Protein AF-A0A5C3NN01-F1 (afdb_monomer_lite)

Foldseek 3Di:
DPPLVLQLVVLLLVCVVCVVVQVPPQEAEAEGQDPVVVVCLVCVVPDPDPVSSLSSLSSVVGRYHYDYDHPVPVPCVCVSPDDDDPPPPPPPPPDCVVSVVSVVVVVVVCVVDPDD

Radius of gyration: 15.49 Å; chains: 1; bounding box: 31×41×41 Å

pLDDT: mean 76.09, std 12.1, range [50.59, 92.25]

Sequence (116 aa):
YSQAKLELYGLYRSLKACKRLLIGVRNLVVEVDARYIQGMLNNPDEAPSATLNRWIVTILTFHFRLVHVPGVLHGPDGLSRRRPQPLDNDTPVPSDEDDDWIDRLNGLLHLINPSP

Secondary structure (DSSP, 8-state):
--HHHHHHHHHHHHHHHHTTTTTT-SSEEEEES-HHHHHHHH-GGG-SSHHHHHHHHHHHTS-EEEEE--GGG-TTHHHHTPPPPTTS---PPPPGGGGHHHHHHHHHHHHHS---

Organism: NCBI:txid1314778

Structure (mmCIF, N/CA/C/O backbone):
data_AF-A0A5C3NN01-F1
#
_entry.id   AF-A0A5C3NN01-F1
#
loop_
_atom_site.group_PDB
_atom_site.id
_atom_site.type_symbol
_atom_site.label_atom_id
_atom_site.label_alt_id
_atom_site.label_comp_id
_atom_site.label_asym_id
_atom_site.label_entity_id
_atom_site.label_seq_id
_atom_site.pdbx_PDB_ins_code
_atom_site.Cartn_x
_atom_site.Cartn_y
_atom_site.Cartn_z
_atom_site.occupancy
_atom_site.B_iso_or_equiv
_atom_site.auth_seq_id
_atom_site.auth_comp_id
_atom_site.auth_asym_id
_atom_site.auth_atom_id
_atom_site.pdbx_PDB_model_num
ATOM 1 N N . TYR A 1 1 ? 10.364 -2.815 -13.018 1.00 59.97 1 TYR A N 1
ATOM 2 C CA . TYR A 1 1 ? 10.413 -2.786 -11.540 1.00 59.97 1 TYR A CA 1
ATOM 3 C C . TYR A 1 1 ? 10.654 -4.194 -11.021 1.00 59.97 1 TYR A C 1
ATOM 5 O O . TYR A 1 1 ? 10.199 -5.129 -11.665 1.00 59.97 1 TYR A O 1
ATOM 13 N N . SER A 1 2 ? 11.376 -4.363 -9.907 1.00 77.06 2 SER A N 1
ATOM 14 C CA . SER A 1 2 ? 11.421 -5.664 -9.222 1.00 77.06 2 SER A CA 1
ATOM 15 C C . SER A 1 2 ? 10.035 -6.006 -8.668 1.00 77.06 2 SER A C 1
ATOM 17 O O . SER A 1 2 ? 9.238 -5.098 -8.423 1.00 77.06 2 SER A O 1
ATOM 19 N N . GLN A 1 3 ? 9.756 -7.293 -8.450 1.00 77.19 3 GLN A N 1
ATOM 20 C CA . GLN A 1 3 ? 8.468 -7.751 -7.920 1.00 77.19 3 GLN A CA 1
ATOM 21 C C . GLN A 1 3 ? 8.092 -7.018 -6.620 1.00 77.19 3 GLN A C 1
ATOM 23 O O . GLN A 1 3 ? 7.017 -6.438 -6.538 1.00 77.19 3 GLN A O 1
ATOM 28 N N . ALA A 1 4 ? 9.030 -6.889 -5.677 1.00 81.00 4 ALA A N 1
ATOM 29 C CA . ALA A 1 4 ? 8.814 -6.142 -4.435 1.00 81.00 4 ALA A CA 1
ATOM 30 C C . ALA A 1 4 ? 8.399 -4.672 -4.658 1.00 81.00 4 ALA A C 1
ATOM 32 O O . ALA A 1 4 ? 7.545 -4.156 -3.943 1.00 81.00 4 ALA A O 1
ATOM 33 N N . LYS A 1 5 ? 8.958 -3.993 -5.672 1.00 83.94 5 LYS A N 1
ATOM 34 C CA . LYS A 1 5 ? 8.574 -2.609 -5.998 1.00 83.94 5 LYS A CA 1
ATOM 35 C C . LYS A 1 5 ? 7.176 -2.533 -6.614 1.00 83.94 5 LYS A C 1
ATOM 37 O O . LYS A 1 5 ? 6.462 -1.576 -6.338 1.00 83.94 5 LYS A O 1
ATOM 42 N N . LEU A 1 6 ? 6.795 -3.510 -7.441 1.00 83.56 6 LEU A N 1
ATOM 43 C CA . LEU A 1 6 ? 5.447 -3.582 -8.016 1.00 83.56 6 LEU A CA 1
ATOM 44 C C . LEU A 1 6 ? 4.398 -3.836 -6.936 1.00 83.56 6 LEU A C 1
ATOM 46 O O . LEU A 1 6 ? 3.359 -3.184 -6.934 1.00 83.56 6 LEU A O 1
ATOM 50 N N . GLU A 1 7 ? 4.685 -4.733 -5.998 1.00 85.31 7 GLU A N 1
ATOM 51 C CA . GLU A 1 7 ? 3.763 -5.030 -4.907 1.00 85.31 7 GLU A CA 1
ATOM 52 C C . GLU A 1 7 ? 3.651 -3.863 -3.914 1.00 85.31 7 GLU A C 1
ATOM 54 O O . GLU A 1 7 ? 2.542 -3.499 -3.528 1.00 85.31 7 GLU A O 1
ATOM 59 N N . LEU A 1 8 ? 4.763 -3.197 -3.574 1.00 88.00 8 LEU A N 1
ATOM 60 C CA . LEU A 1 8 ? 4.730 -1.974 -2.764 1.00 88.00 8 LEU A CA 1
ATOM 61 C C . LEU A 1 8 ? 3.912 -0.868 -3.446 1.00 88.00 8 LEU A C 1
ATOM 63 O O . LEU A 1 8 ? 3.111 -0.195 -2.799 1.00 88.00 8 LEU A O 1
ATOM 67 N N . TYR A 1 9 ? 4.087 -0.697 -4.759 1.00 87.12 9 TYR A N 1
ATOM 68 C CA . TYR A 1 9 ? 3.302 0.259 -5.532 1.00 87.12 9 TYR A CA 1
ATOM 69 C C . TYR A 1 9 ? 1.811 -0.098 -5.541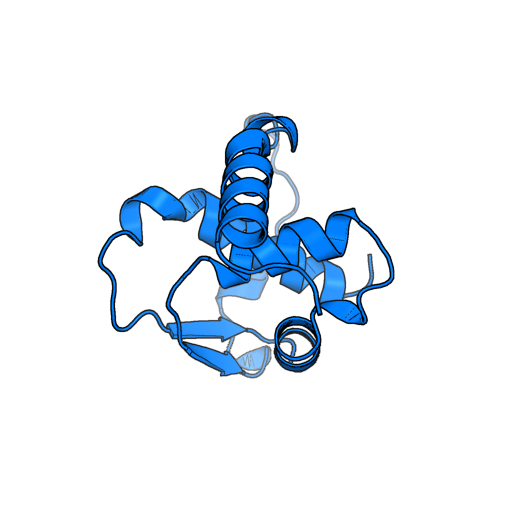 1.00 87.12 9 TYR A C 1
ATOM 71 O O . TYR A 1 9 ? 0.969 0.775 -5.336 1.00 87.12 9 TYR A O 1
ATOM 79 N N . GLY A 1 10 ? 1.477 -1.378 -5.727 1.00 87.25 10 GLY A N 1
ATOM 80 C CA . GLY A 1 10 ? 0.103 -1.876 -5.654 1.00 87.25 10 GLY A CA 1
ATOM 81 C C . GLY A 1 10 ? -0.538 -1.612 -4.291 1.00 87.25 10 GLY A C 1
ATOM 82 O O . GLY A 1 10 ? -1.679 -1.146 -4.231 1.00 87.25 10 GLY A O 1
ATOM 83 N N . LEU A 1 11 ? 0.212 -1.814 -3.204 1.00 90.00 11 LEU A N 1
ATOM 84 C CA . LEU A 1 11 ? -0.228 -1.497 -1.847 1.00 90.00 11 LEU A CA 1
ATOM 85 C C . LEU A 1 11 ? -0.490 0.006 -1.672 1.00 90.00 11 LEU A C 1
ATOM 87 O O . LEU A 1 11 ? -1.583 0.393 -1.255 1.00 90.00 11 LEU A O 1
ATOM 91 N N . TYR A 1 12 ? 0.472 0.852 -2.050 1.00 90.06 12 TYR A N 1
ATOM 92 C CA . TYR A 1 12 ? 0.326 2.311 -2.025 1.00 90.06 12 TYR A CA 1
ATOM 93 C C . TYR A 1 12 ? -0.923 2.763 -2.798 1.00 90.06 12 TYR A C 1
ATOM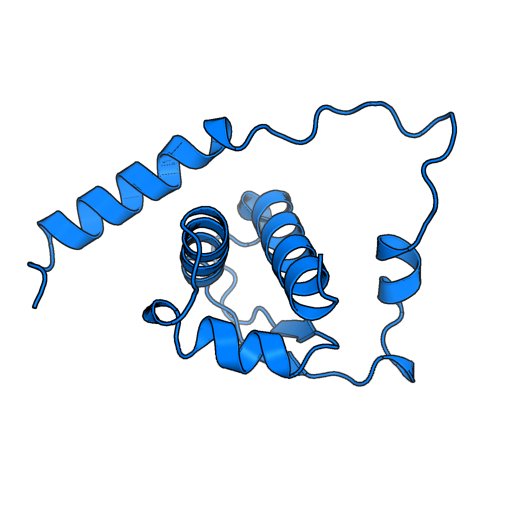 95 O O . TYR A 1 12 ? -1.753 3.507 -2.270 1.00 90.06 12 TYR A O 1
ATOM 103 N N . ARG A 1 13 ? -1.107 2.262 -4.026 1.00 87.88 13 ARG A N 1
ATOM 104 C CA . ARG A 1 13 ? -2.256 2.598 -4.880 1.00 87.88 13 ARG A CA 1
ATOM 105 C C . ARG A 1 13 ? -3.580 2.171 -4.257 1.00 87.88 13 ARG A C 1
ATOM 107 O O . ARG A 1 13 ? -4.535 2.945 -4.300 1.00 87.88 13 ARG A O 1
ATOM 114 N N . SER A 1 14 ? -3.629 0.980 -3.667 1.00 89.00 14 SER A N 1
ATOM 115 C CA . SER A 1 14 ? -4.842 0.436 -3.047 1.00 89.00 14 SER A CA 1
ATOM 116 C C . SER A 1 14 ? -5.250 1.248 -1.817 1.00 89.00 14 SER A C 1
ATOM 118 O O . SER A 1 14 ? -6.401 1.667 -1.708 1.00 89.00 14 SER A O 1
ATOM 120 N N . LEU A 1 15 ? -4.302 1.564 -0.930 1.00 90.06 15 LEU A N 1
ATOM 121 C CA . LEU A 1 15 ? -4.572 2.390 0.251 1.00 90.06 15 LEU A CA 1
ATOM 122 C C . LEU A 1 15 ? -4.960 3.824 -0.126 1.00 90.06 15 LEU A C 1
ATOM 124 O O . LEU A 1 15 ? -5.909 4.368 0.440 1.00 90.06 15 LEU A O 1
ATOM 128 N N . LYS A 1 16 ? -4.295 4.423 -1.125 1.00 86.88 16 LYS A N 1
ATOM 129 C CA . LYS A 1 16 ? -4.646 5.758 -1.638 1.00 86.88 16 LYS A CA 1
ATOM 130 C C . LYS A 1 16 ? -6.067 5.780 -2.206 1.00 86.88 16 LYS A C 1
ATOM 132 O O . LYS A 1 16 ? -6.845 6.663 -1.846 1.00 86.88 16 LYS A O 1
ATOM 137 N N . ALA A 1 17 ? -6.434 4.793 -3.025 1.00 85.38 17 ALA A N 1
ATOM 138 C CA . ALA A 1 17 ? -7.784 4.675 -3.580 1.00 85.38 17 ALA A CA 1
ATOM 139 C C . ALA A 1 17 ? -8.847 4.489 -2.483 1.00 85.38 17 ALA A C 1
ATOM 141 O O . ALA A 1 17 ? -9.925 5.081 -2.547 1.00 85.38 17 ALA A O 1
ATOM 142 N N . CYS A 1 18 ? -8.526 3.727 -1.436 1.00 85.75 18 CYS A N 1
ATOM 143 C CA . CYS A 1 18 ? -9.428 3.466 -0.320 1.00 85.75 18 CYS A CA 1
ATOM 144 C C . CYS A 1 18 ? -9.357 4.512 0.805 1.00 85.75 18 CYS A C 1
ATOM 146 O O . CYS A 1 18 ? -10.097 4.378 1.778 1.00 85.75 18 CYS A O 1
ATOM 148 N N . LYS A 1 19 ? -8.539 5.573 0.697 1.00 86.19 19 LYS A N 1
ATOM 149 C CA . LYS A 1 19 ? -8.229 6.502 1.804 1.00 86.19 19 LYS A CA 1
ATOM 150 C C . LYS A 1 19 ? -9.459 6.984 2.571 1.00 86.19 19 LYS A C 1
ATOM 152 O O . LYS A 1 19 ? -9.452 6.990 3.796 1.00 86.19 19 LYS A O 1
ATOM 157 N N . ARG A 1 20 ? -10.522 7.368 1.856 1.00 85.38 20 ARG A N 1
ATOM 158 C CA . ARG A 1 20 ? -11.771 7.869 2.459 1.00 85.38 20 ARG A CA 1
ATOM 159 C C . ARG A 1 20 ? -12.531 6.793 3.236 1.00 85.38 20 ARG A C 1
ATOM 161 O O . ARG A 1 20 ? -13.150 7.106 4.243 1.00 85.38 20 ARG A O 1
ATOM 168 N N . LEU A 1 21 ? -12.470 5.545 2.777 1.00 87.38 21 LEU A N 1
ATOM 169 C CA . LEU A 1 21 ? -13.141 4.400 3.400 1.00 87.38 21 LEU A CA 1
ATOM 170 C C . LEU A 1 21 ? -12.388 3.889 4.631 1.00 87.38 21 LEU A C 1
ATOM 172 O O . LEU A 1 21 ? -12.990 3.293 5.516 1.00 87.38 21 LEU A O 1
ATOM 176 N N . LEU A 1 22 ? -11.076 4.124 4.690 1.00 89.00 22 LEU A N 1
ATOM 177 C CA . LEU A 1 22 ? -10.223 3.669 5.787 1.00 89.00 22 LEU A CA 1
ATOM 178 C C . LEU A 1 22 ? -10.242 4.609 7.005 1.00 89.00 22 LEU A C 1
ATOM 180 O O . LEU A 1 22 ? -9.670 4.276 8.044 1.00 89.00 22 LEU A O 1
ATOM 184 N N . ILE A 1 23 ? -10.912 5.764 6.917 1.00 86.62 23 ILE A N 1
ATOM 185 C CA . ILE A 1 23 ? -11.022 6.713 8.032 1.00 86.62 23 ILE A CA 1
ATOM 186 C C . ILE A 1 23 ? -11.759 6.045 9.200 1.00 86.62 23 ILE A C 1
ATOM 188 O O . ILE A 1 23 ? -12.903 5.618 9.073 1.00 86.62 23 ILE A O 1
ATOM 192 N N . GLY A 1 24 ? -11.097 5.970 10.357 1.00 86.06 24 GLY A N 1
ATOM 193 C CA . GLY A 1 24 ? -11.662 5.386 11.577 1.00 86.06 24 GLY A CA 1
ATOM 194 C C . GLY A 1 24 ? -11.593 3.857 11.661 1.00 86.06 24 GLY A C 1
ATOM 195 O O . GLY A 1 24 ? -12.002 3.292 12.677 1.00 86.06 24 GLY A O 1
ATOM 196 N N . VAL A 1 25 ? -11.040 3.172 10.653 1.00 91.25 25 VAL A N 1
ATOM 197 C CA . VAL A 1 25 ? -10.863 1.715 10.687 1.00 91.25 25 VAL A CA 1
ATOM 198 C C . VAL A 1 25 ? -9.720 1.352 11.637 1.00 91.25 25 VAL A C 1
ATOM 200 O O . VAL A 1 25 ? -8.563 1.677 11.395 1.00 91.25 25 VAL A O 1
ATOM 203 N N . ARG A 1 26 ? -10.037 0.649 12.732 1.00 88.62 26 ARG A N 1
ATOM 204 C CA . ARG A 1 26 ? -9.042 0.247 13.748 1.00 88.62 26 ARG A CA 1
ATOM 205 C C . ARG A 1 26 ? -8.425 -1.129 13.506 1.00 88.62 26 ARG A C 1
ATOM 207 O O . ARG A 1 26 ? -7.296 -1.368 13.915 1.00 88.62 26 ARG A O 1
ATOM 214 N N . 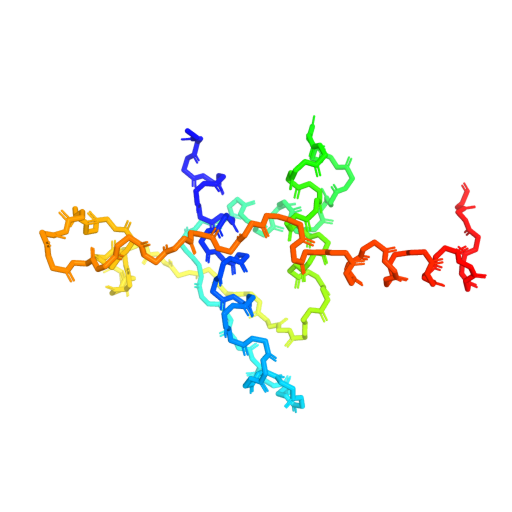ASN A 1 27 ? -9.137 -2.010 12.805 1.00 91.50 27 ASN A N 1
ATOM 215 C CA . ASN A 1 27 ? -8.744 -3.408 12.606 1.00 91.50 27 ASN A CA 1
ATOM 216 C C . ASN A 1 27 ? -8.508 -3.730 11.122 1.00 91.50 27 ASN A C 1
ATOM 218 O O . ASN A 1 27 ? -8.921 -4.787 10.650 1.00 91.50 27 ASN A O 1
ATOM 222 N N . LEU A 1 28 ? -7.878 -2.815 10.375 1.00 91.81 28 LEU A N 1
ATOM 223 C CA . LEU A 1 28 ? -7.513 -3.077 8.984 1.00 91.81 28 LEU A CA 1
ATOM 224 C C . LEU A 1 28 ? -6.416 -4.147 8.941 1.00 91.81 28 LEU A C 1
ATOM 226 O O . LEU A 1 28 ? -5.369 -3.984 9.567 1.00 91.81 28 LEU A O 1
ATOM 230 N N . VAL A 1 29 ? -6.653 -5.230 8.204 1.00 92.25 29 VAL A N 1
ATOM 231 C CA . VAL A 1 29 ? -5.647 -6.252 7.900 1.00 92.25 29 VAL A CA 1
ATOM 232 C C . VAL A 1 29 ? -5.340 -6.163 6.415 1.00 92.25 29 VAL A C 1
ATOM 234 O O . VAL A 1 29 ? -6.250 -6.198 5.591 1.00 92.25 29 VAL A O 1
ATOM 237 N N . VAL A 1 30 ? -4.062 -6.015 6.088 1.00 90.56 30 VAL A N 1
ATOM 238 C CA . VAL A 1 30 ? -3.576 -5.981 4.711 1.00 90.56 30 VAL A CA 1
ATOM 239 C C . VAL A 1 30 ? -2.787 -7.254 4.472 1.00 90.56 30 VAL A C 1
ATOM 241 O O . VAL A 1 30 ? -1.756 -7.473 5.108 1.00 90.56 30 VAL A O 1
ATOM 244 N N . GLU A 1 31 ? -3.272 -8.078 3.555 1.00 89.94 31 GLU A N 1
ATOM 245 C CA . GLU A 1 31 ? -2.608 -9.310 3.148 1.00 89.94 31 GLU A CA 1
ATOM 246 C C . GLU A 1 31 ? -1.729 -9.055 1.920 1.00 89.94 31 GLU A C 1
ATOM 248 O O . GLU A 1 31 ? -2.202 -8.491 0.935 1.00 89.94 31 GLU A O 1
ATOM 253 N N . VAL A 1 32 ? -0.457 -9.459 1.968 1.00 84.75 32 VAL A N 1
ATOM 254 C CA . VAL A 1 32 ? 0.495 -9.306 0.851 1.00 84.75 32 VAL A CA 1
ATOM 255 C C . VAL A 1 32 ? 1.284 -10.588 0.590 1.00 84.75 32 VAL A C 1
ATOM 257 O O . VAL A 1 32 ? 1.631 -11.321 1.518 1.00 84.75 32 VAL A O 1
ATOM 260 N N . ASP A 1 33 ? 1.620 -10.850 -0.671 1.00 79.12 33 ASP A N 1
ATOM 261 C CA . ASP A 1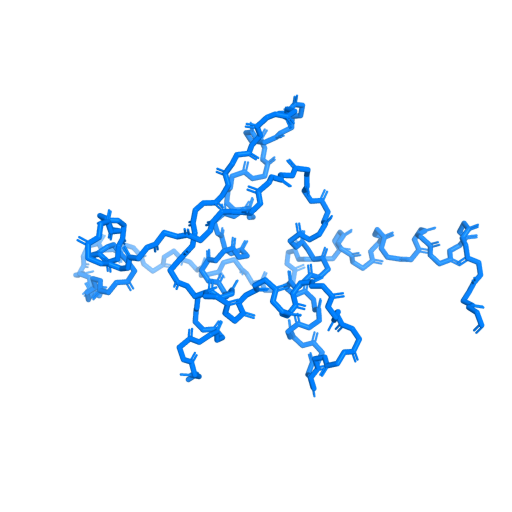 33 ? 2.413 -12.022 -1.065 1.00 79.12 33 ASP A CA 1
ATOM 262 C C . ASP A 1 33 ? 3.937 -11.787 -0.958 1.00 79.12 33 ASP A C 1
ATOM 264 O O . ASP A 1 33 ? 4.708 -12.711 -0.708 1.00 79.12 33 ASP A O 1
ATOM 268 N N . ALA A 1 34 ? 4.424 -10.544 -0.986 1.00 75.38 34 ALA A N 1
ATOM 269 C CA . ALA A 1 34 ? 5.838 -10.272 -0.731 1.00 75.38 34 ALA A CA 1
ATOM 270 C C . ALA A 1 34 ? 6.155 -10.095 0.754 1.00 75.38 34 ALA A C 1
ATOM 272 O O . ALA A 1 34 ? 5.935 -9.037 1.350 1.00 75.38 34 ALA A O 1
ATOM 273 N N . ARG A 1 35 ? 6.894 -11.067 1.304 1.00 78.88 35 ARG A N 1
ATOM 274 C CA . ARG A 1 35 ? 7.630 -10.913 2.577 1.00 78.88 35 ARG A CA 1
ATOM 275 C C . ARG A 1 35 ? 8.554 -9.691 2.592 1.00 78.88 35 ARG A C 1
ATOM 277 O O . ARG A 1 35 ? 8.788 -9.106 3.643 1.00 78.88 35 ARG A O 1
ATOM 284 N N . TYR A 1 36 ? 9.063 -9.291 1.426 1.00 78.25 36 TYR A N 1
ATOM 285 C CA . TYR A 1 36 ? 9.974 -8.154 1.294 1.00 78.25 36 TYR A CA 1
ATOM 286 C C . TYR A 1 36 ? 9.319 -6.808 1.643 1.00 78.25 36 TYR A C 1
ATOM 288 O O . TYR A 1 36 ? 10.018 -5.916 2.118 1.00 78.25 36 TYR A O 1
ATOM 296 N N . ILE A 1 37 ? 7.994 -6.662 1.477 1.00 84.25 37 ILE A N 1
ATOM 297 C CA . ILE A 1 37 ? 7.278 -5.427 1.850 1.00 84.25 37 ILE A CA 1
ATOM 298 C C . ILE A 1 37 ? 7.411 -5.167 3.346 1.00 84.25 37 ILE A C 1
ATOM 300 O O . ILE A 1 37 ? 7.658 -4.034 3.746 1.00 84.25 37 ILE A O 1
ATOM 304 N N . GLN A 1 38 ? 7.306 -6.212 4.171 1.00 84.75 38 GLN A N 1
ATOM 305 C CA . GLN A 1 38 ? 7.445 -6.073 5.617 1.00 84.75 38 GLN A CA 1
ATOM 306 C C . GLN A 1 38 ? 8.820 -5.501 5.994 1.00 84.75 38 GLN A C 1
ATOM 308 O O . GLN A 1 38 ? 8.901 -4.599 6.820 1.00 84.75 38 GLN A O 1
ATOM 313 N N . GLY A 1 39 ? 9.891 -5.973 5.349 1.00 83.75 39 GLY A N 1
ATOM 314 C CA . GLY A 1 39 ? 11.239 -5.437 5.555 1.00 83.75 39 GLY A CA 1
ATOM 315 C C . GLY A 1 39 ? 11.373 -3.974 5.126 1.00 83.75 39 GLY A C 1
ATOM 316 O O . GLY A 1 39 ? 11.962 -3.181 5.856 1.00 83.75 39 GLY A O 1
ATOM 317 N N . MET A 1 40 ? 10.778 -3.609 3.985 1.00 84.88 40 MET A N 1
ATOM 318 C CA . MET A 1 40 ? 10.801 -2.235 3.465 1.00 84.88 40 MET A CA 1
ATOM 319 C C . MET A 1 40 ? 10.010 -1.248 4.333 1.00 84.88 40 MET A C 1
ATOM 321 O O . MET A 1 40 ? 10.413 -0.098 4.456 1.00 84.88 40 MET A O 1
ATOM 325 N N . LEU A 1 41 ? 8.894 -1.674 4.931 1.00 85.44 41 LEU A N 1
ATOM 326 C CA . LEU A 1 41 ? 8.098 -0.820 5.821 1.00 85.44 41 LEU A CA 1
ATOM 327 C C . LEU A 1 41 ? 8.728 -0.667 7.211 1.00 85.44 41 LEU A C 1
ATOM 329 O O . LEU A 1 41 ? 8.550 0.371 7.838 1.00 85.44 41 LEU A O 1
ATOM 333 N N . ASN A 1 42 ? 9.462 -1.678 7.683 1.00 84.88 42 ASN A N 1
ATOM 334 C CA . ASN A 1 42 ? 10.152 -1.625 8.973 1.00 84.88 42 ASN A CA 1
ATOM 335 C C . ASN A 1 42 ? 11.430 -0.773 8.938 1.00 84.88 42 ASN A C 1
ATOM 337 O O . ASN A 1 42 ? 11.816 -0.245 9.975 1.00 84.88 42 ASN A O 1
ATOM 341 N N . ASN A 1 43 ? 12.073 -0.644 7.772 1.00 82.50 43 ASN A N 1
ATOM 342 C CA . ASN A 1 43 ? 13.301 0.137 7.589 1.00 82.50 43 ASN A CA 1
ATOM 343 C C . ASN A 1 43 ? 13.107 1.173 6.464 1.00 82.50 43 ASN A C 1
ATOM 345 O O . ASN A 1 43 ? 13.702 1.040 5.391 1.00 82.50 43 ASN A O 1
ATOM 349 N N . PRO A 1 44 ? 12.241 2.184 6.668 1.00 73.00 44 PRO A N 1
ATOM 350 C CA . PRO A 1 44 ? 11.907 3.162 5.633 1.00 73.00 44 PRO A CA 1
ATOM 351 C C . PRO A 1 44 ? 13.127 3.968 5.160 1.00 73.00 44 PRO A C 1
ATOM 353 O O . PRO A 1 44 ? 13.205 4.312 3.984 1.00 73.00 44 PRO A O 1
ATOM 356 N N . ASP A 1 45 ? 14.109 4.203 6.034 1.00 70.31 45 ASP A N 1
ATOM 357 C CA . ASP A 1 45 ? 15.294 5.022 5.741 1.00 70.31 45 ASP A CA 1
ATOM 358 C C . ASP A 1 45 ? 16.305 4.342 4.802 1.00 70.31 45 ASP A C 1
ATOM 360 O O . ASP A 1 45 ? 17.167 5.002 4.222 1.00 70.31 45 ASP A O 1
ATOM 364 N N . GLU A 1 46 ? 16.191 3.026 4.602 1.00 71.06 46 GLU A N 1
ATOM 365 C CA . GLU A 1 46 ? 17.064 2.268 3.699 1.00 71.06 46 GLU A CA 1
ATOM 366 C C . GLU A 1 46 ? 16.611 2.337 2.232 1.00 71.06 46 GLU A C 1
ATOM 368 O O . GLU A 1 46 ? 17.296 1.817 1.342 1.00 71.06 46 GLU A O 1
ATOM 373 N N . ALA A 1 47 ? 15.455 2.947 1.934 1.00 66.50 47 ALA A N 1
ATOM 374 C CA . ALA A 1 47 ? 14.962 2.958 0.567 1.00 66.50 47 ALA A CA 1
ATOM 375 C C . ALA A 1 47 ? 15.804 3.911 -0.313 1.00 66.50 47 ALA A C 1
ATOM 377 O O . ALA A 1 47 ? 15.869 5.117 -0.076 1.00 66.50 47 ALA A O 1
ATOM 378 N N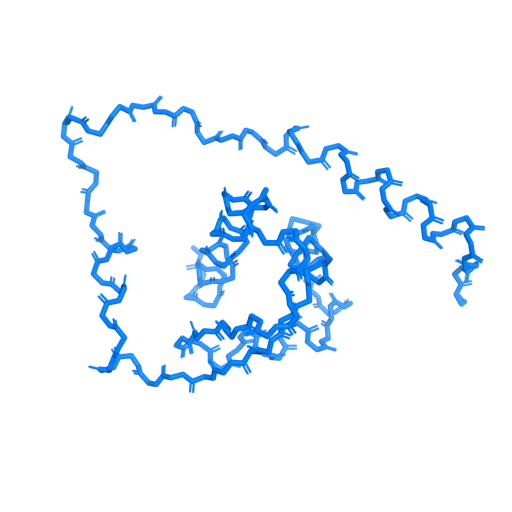 . PRO A 1 48 ? 16.393 3.420 -1.416 1.00 64.38 48 PRO A N 1
ATOM 379 C CA . PRO A 1 48 ? 17.421 4.153 -2.159 1.00 64.38 48 PRO A CA 1
ATOM 380 C C . PRO A 1 48 ? 16.879 5.266 -3.073 1.00 64.38 48 PRO A C 1
ATOM 382 O O . PRO A 1 48 ? 17.637 5.847 -3.844 1.00 64.38 48 PRO A O 1
ATOM 385 N N . SER A 1 49 ? 15.569 5.538 -3.078 1.00 80.19 49 SER A N 1
ATOM 386 C CA . SER A 1 49 ? 14.967 6.508 -4.004 1.00 80.19 49 SER A CA 1
ATOM 387 C C . SER A 1 49 ? 13.839 7.303 -3.359 1.00 80.19 49 SER A C 1
ATOM 389 O O . SER A 1 49 ? 12.963 6.709 -2.728 1.00 80.19 49 SER A O 1
ATOM 391 N N . ALA A 1 50 ? 13.791 8.608 -3.640 1.00 78.75 50 ALA A N 1
ATOM 392 C CA . ALA A 1 50 ? 12.771 9.530 -3.134 1.00 78.75 50 ALA A CA 1
ATOM 393 C C . ALA A 1 50 ? 11.329 9.053 -3.395 1.00 78.75 50 ALA A C 1
ATOM 395 O O . ALA A 1 50 ? 10.478 9.130 -2.514 1.00 78.75 50 ALA A O 1
ATOM 396 N N . THR A 1 51 ? 11.054 8.482 -4.572 1.00 81.38 51 THR A N 1
ATOM 397 C CA . THR A 1 51 ? 9.723 7.956 -4.919 1.00 81.38 51 THR A CA 1
ATOM 398 C C . THR A 1 51 ? 9.298 6.787 -4.025 1.00 81.38 51 THR A C 1
ATOM 400 O O . THR A 1 51 ? 8.157 6.748 -3.572 1.00 81.38 51 THR A O 1
ATOM 403 N N . LEU A 1 52 ? 10.209 5.848 -3.735 1.00 83.19 52 LEU A N 1
ATOM 404 C CA . LEU A 1 52 ? 9.921 4.735 -2.822 1.00 83.19 52 LEU A CA 1
ATOM 405 C C . LEU A 1 52 ? 9.674 5.241 -1.400 1.00 83.19 52 LEU A C 1
ATOM 407 O O . LEU A 1 52 ? 8.718 4.791 -0.774 1.00 83.19 52 LEU A O 1
ATOM 411 N N . ASN A 1 53 ? 10.465 6.214 -0.935 1.00 83.25 53 ASN A N 1
ATOM 412 C CA . ASN A 1 53 ? 10.231 6.857 0.358 1.00 83.25 53 ASN A CA 1
ATOM 413 C C . ASN A 1 53 ? 8.848 7.498 0.427 1.00 83.25 53 ASN A C 1
ATOM 415 O O . ASN A 1 53 ? 8.134 7.279 1.400 1.00 83.25 53 ASN A O 1
ATOM 419 N N . ARG A 1 54 ? 8.408 8.204 -0.623 1.00 83.19 54 ARG A N 1
ATOM 420 C CA . ARG A 1 54 ? 7.062 8.794 -0.645 1.00 83.19 54 ARG A CA 1
ATOM 421 C C . ARG A 1 54 ? 5.970 7.731 -0.523 1.00 83.19 54 ARG A C 1
ATOM 423 O O . ARG A 1 54 ? 5.030 7.908 0.252 1.00 83.19 54 ARG A O 1
ATOM 430 N N . TRP A 1 55 ? 6.090 6.613 -1.241 1.00 88.56 55 TRP A N 1
ATOM 431 C CA . TRP A 1 55 ? 5.123 5.514 -1.135 1.00 88.56 55 TRP A CA 1
ATOM 432 C C . TRP A 1 55 ? 5.113 4.897 0.263 1.00 88.56 55 TRP A C 1
ATOM 434 O O . TRP A 1 55 ? 4.037 4.715 0.826 1.00 88.56 55 TRP A O 1
ATOM 444 N N . ILE A 1 56 ? 6.290 4.622 0.834 1.00 88.00 56 ILE A N 1
ATOM 445 C CA . ILE A 1 56 ? 6.429 4.041 2.175 1.00 88.00 56 ILE A CA 1
ATOM 446 C C . ILE A 1 56 ? 5.817 4.969 3.222 1.00 88.00 56 ILE A C 1
ATOM 448 O O . ILE A 1 56 ? 4.946 4.538 3.971 1.00 88.00 56 ILE A O 1
ATOM 452 N N . VAL A 1 57 ? 6.190 6.250 3.224 1.00 86.06 57 VAL A N 1
ATOM 453 C CA . VAL A 1 57 ? 5.645 7.240 4.161 1.00 86.06 57 VAL A CA 1
ATOM 454 C C . VAL A 1 57 ? 4.129 7.328 4.033 1.00 86.06 57 VAL A C 1
ATOM 456 O O . VAL A 1 57 ? 3.430 7.275 5.040 1.00 86.06 57 VAL A O 1
ATOM 459 N N . THR A 1 58 ? 3.600 7.364 2.806 1.00 87.38 58 THR A N 1
ATOM 460 C CA . THR A 1 58 ? 2.147 7.372 2.583 1.00 87.38 58 THR A CA 1
ATOM 461 C C . THR A 1 58 ? 1.475 6.135 3.171 1.00 87.38 58 THR A C 1
ATOM 463 O O . THR A 1 58 ? 0.454 6.259 3.844 1.00 87.38 58 THR A O 1
ATOM 466 N N . ILE A 1 59 ? 2.033 4.944 2.939 1.00 90.31 59 ILE A N 1
ATOM 467 C CA . ILE A 1 59 ? 1.510 3.687 3.488 1.00 90.31 59 ILE A CA 1
ATOM 468 C C . ILE A 1 59 ? 1.502 3.747 5.021 1.00 90.31 59 ILE A C 1
ATOM 470 O O . ILE A 1 59 ? 0.486 3.424 5.631 1.00 90.31 59 ILE A O 1
ATOM 474 N N . LEU A 1 60 ? 2.586 4.228 5.637 1.00 89.31 60 LEU A N 1
ATOM 475 C CA . LEU A 1 60 ? 2.729 4.332 7.092 1.00 89.31 60 LEU A CA 1
ATOM 476 C C . LEU A 1 60 ? 1.756 5.331 7.745 1.00 89.31 60 LEU A C 1
ATOM 478 O O . LEU A 1 60 ? 1.547 5.262 8.953 1.00 89.31 60 LEU A O 1
ATOM 482 N N . THR A 1 61 ? 1.103 6.216 6.979 1.00 87.31 61 THR A N 1
ATOM 483 C CA . THR A 1 61 ? 0.039 7.089 7.518 1.00 87.31 61 THR A CA 1
ATOM 484 C C . THR A 1 61 ? -1.249 6.340 7.883 1.00 87.31 61 THR A C 1
ATOM 486 O O . THR A 1 61 ? -2.094 6.881 8.599 1.00 87.31 61 THR A O 1
ATOM 489 N N . PHE A 1 62 ? -1.427 5.105 7.404 1.00 88.81 62 PHE A N 1
ATOM 490 C CA . PHE A 1 62 ? -2.602 4.285 7.687 1.00 88.81 62 PHE A CA 1
ATOM 491 C C . PHE A 1 62 ? -2.378 3.375 8.897 1.00 88.81 62 PHE A C 1
ATOM 493 O O . PHE A 1 62 ? -1.304 2.812 9.085 1.00 88.81 62 PHE A O 1
ATOM 500 N N . HIS A 1 63 ? -3.432 3.153 9.685 1.00 90.69 63 HIS A N 1
ATOM 501 C CA . HIS A 1 63 ? -3.406 2.191 10.785 1.00 90.69 63 HIS A CA 1
ATOM 502 C C . HIS A 1 63 ? -3.863 0.808 10.306 1.00 90.69 63 HIS A C 1
ATOM 504 O O . HIS A 1 63 ? -5.049 0.594 10.045 1.00 90.69 63 HIS A O 1
ATOM 510 N N . PHE A 1 64 ? -2.936 -0.144 10.203 1.00 91.62 64 PHE A N 1
ATOM 511 C CA . PHE A 1 64 ? -3.231 -1.505 9.757 1.00 91.62 64 PHE A CA 1
ATOM 512 C C . PHE A 1 64 ? -2.252 -2.533 10.317 1.00 91.62 64 PHE A C 1
ATOM 514 O O . PHE A 1 64 ? -1.173 -2.205 10.805 1.00 91.62 64 PHE A O 1
ATOM 521 N N . ARG A 1 65 ? -2.632 -3.806 10.210 1.00 91.94 65 ARG A N 1
ATOM 522 C CA . ARG A 1 65 ? -1.763 -4.952 10.460 1.00 91.94 65 ARG A CA 1
ATOM 523 C C . ARG A 1 65 ? -1.403 -5.594 9.126 1.00 91.94 65 ARG A C 1
ATOM 525 O O . ARG A 1 65 ? -2.298 -5.998 8.386 1.00 91.94 65 ARG A O 1
ATOM 532 N N . LEU A 1 66 ? -0.114 -5.693 8.824 1.00 90.50 66 LEU A N 1
ATOM 533 C CA . LEU A 1 66 ? 0.361 -6.396 7.635 1.00 90.50 66 LEU A CA 1
ATOM 534 C C . LEU A 1 66 ? 0.455 -7.899 7.926 1.00 90.50 66 LEU A C 1
ATOM 536 O O . LEU A 1 66 ? 1.056 -8.298 8.923 1.00 90.50 66 LEU A O 1
ATOM 540 N N . VAL A 1 67 ? -0.120 -8.727 7.058 1.00 89.69 67 VAL A N 1
ATOM 541 C CA . VAL A 1 67 ? -0.041 -10.191 7.121 1.00 89.69 67 VAL A CA 1
ATOM 542 C C . VAL A 1 67 ? 0.490 -10.698 5.790 1.00 89.69 67 VAL A C 1
ATOM 544 O O . VAL A 1 67 ? 0.022 -10.302 4.729 1.00 89.69 67 VAL A O 1
ATOM 547 N N . HIS A 1 68 ? 1.481 -11.580 5.829 1.00 85.88 68 HIS A N 1
ATOM 548 C CA . HIS A 1 68 ? 1.954 -12.228 4.616 1.00 85.88 68 HIS A CA 1
ATOM 549 C C . HIS A 1 68 ? 1.122 -13.482 4.320 1.00 85.88 68 HIS A C 1
ATOM 551 O O . HIS A 1 68 ? 0.970 -14.336 5.196 1.00 85.88 68 HIS A O 1
ATOM 557 N N . VAL A 1 69 ? 0.631 -13.605 3.085 1.00 82.62 69 VAL A N 1
ATOM 558 C CA . VAL A 1 69 ? -0.125 -14.768 2.599 1.00 82.62 69 VAL A CA 1
ATOM 559 C C . VAL A 1 69 ? 0.549 -15.310 1.336 1.00 82.62 69 VAL A C 1
ATOM 561 O O . VAL A 1 69 ? 0.762 -14.526 0.419 1.00 82.62 69 VAL A O 1
ATOM 564 N N . PRO A 1 70 ? 0.864 -16.617 1.246 1.00 76.44 70 PRO A N 1
ATOM 565 C CA . PRO A 1 70 ? 1.489 -17.195 0.056 1.00 76.44 70 PRO A CA 1
ATOM 566 C C . PRO A 1 70 ? 0.646 -17.004 -1.213 1.00 76.44 70 PRO A C 1
ATOM 568 O O . PRO A 1 70 ? -0.560 -17.253 -1.199 1.00 76.44 70 PRO A O 1
ATOM 571 N N . GLY A 1 71 ? 1.297 -16.685 -2.331 1.00 65.75 71 GLY A N 1
ATOM 572 C CA . GLY A 1 71 ? 0.681 -16.332 -3.616 1.00 65.75 71 GLY A CA 1
ATOM 573 C C . GLY A 1 71 ? -0.291 -17.351 -4.189 1.00 65.75 71 GLY A C 1
ATOM 574 O O . GLY A 1 71 ? -1.246 -16.990 -4.867 1.00 65.75 71 GLY A O 1
ATOM 575 N N . VAL A 1 72 ? -0.114 -18.629 -3.848 1.00 62.62 72 VAL A N 1
ATOM 576 C CA . VAL A 1 72 ? -1.018 -19.723 -4.247 1.00 62.62 72 VAL A CA 1
ATOM 577 C C . VAL A 1 72 ? -2.438 -19.528 -3.690 1.00 62.62 72 VAL A C 1
ATOM 579 O O . VAL A 1 72 ? -3.403 -19.997 -4.283 1.00 62.62 72 VAL A O 1
ATOM 582 N N . LEU A 1 73 ? -2.576 -18.808 -2.572 1.00 60.28 73 LEU A N 1
ATOM 583 C CA . LEU A 1 73 ? -3.852 -18.468 -1.936 1.00 60.28 73 LEU A CA 1
ATOM 584 C C . LEU A 1 73 ? -4.302 -17.029 -2.246 1.00 60.28 73 LEU A C 1
ATOM 586 O O . LEU A 1 73 ? -5.353 -16.595 -1.777 1.00 60.28 73 LEU A O 1
ATOM 590 N N . HIS A 1 74 ? -3.530 -16.278 -3.036 1.00 62.47 74 HIS A N 1
ATOM 591 C CA . HIS A 1 74 ? -3.733 -14.850 -3.244 1.00 62.47 74 HIS A CA 1
ATOM 592 C C . HIS A 1 74 ? -4.597 -14.585 -4.488 1.00 62.47 74 HIS A C 1
ATOM 594 O O . HIS A 1 74 ? -4.114 -14.197 -5.550 1.00 62.47 74 HIS A O 1
ATOM 600 N N . GLY A 1 75 ? -5.916 -14.768 -4.348 1.00 60.44 75 GLY A N 1
ATOM 601 C CA . GLY A 1 75 ? -6.907 -14.481 -5.400 1.00 60.44 75 GLY A CA 1
ATOM 602 C C . GLY A 1 75 ? -6.766 -13.115 -6.113 1.00 60.44 75 GLY A C 1
ATOM 603 O O . GLY A 1 75 ? -7.018 -13.055 -7.319 1.00 60.44 75 GLY A O 1
ATOM 604 N N . PRO A 1 76 ? -6.322 -12.027 -5.443 1.00 65.56 76 PRO A N 1
ATOM 605 C CA . PRO A 1 76 ? -6.105 -10.726 -6.085 1.00 65.56 76 PRO A CA 1
ATOM 606 C C . PRO A 1 76 ? -4.956 -10.658 -7.104 1.00 65.56 76 PRO A C 1
ATOM 608 O O . PRO A 1 76 ? -4.915 -9.710 -7.888 1.00 65.56 76 PRO A O 1
ATOM 611 N N . ASP A 1 77 ? -4.037 -11.629 -7.145 1.00 67.38 77 ASP A N 1
ATOM 612 C CA . ASP A 1 77 ? -2.886 -11.620 -8.068 1.00 67.38 77 ASP A CA 1
ATOM 613 C C . ASP A 1 77 ? -3.323 -11.647 -9.552 1.00 67.38 77 ASP A C 1
ATOM 615 O O . ASP A 1 77 ? -2.649 -11.118 -10.437 1.00 67.38 77 ASP A O 1
ATOM 619 N N . GLY A 1 78 ? -4.526 -12.162 -9.834 1.00 61.44 78 GLY A N 1
ATOM 620 C CA . GLY A 1 78 ? -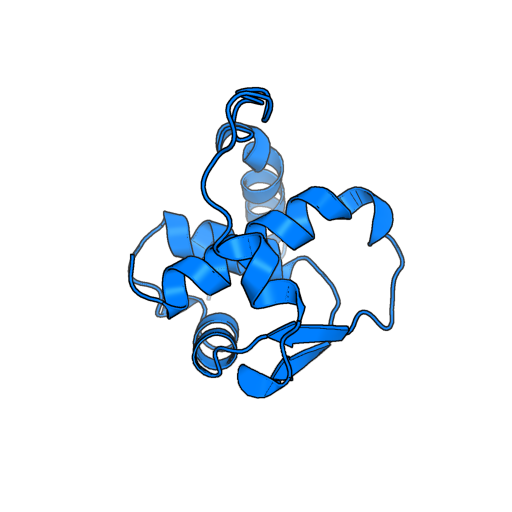5.144 -12.078 -11.161 1.00 61.44 78 GLY A CA 1
ATOM 621 C C . GLY A 1 78 ? -5.575 -10.661 -11.570 1.00 61.44 78 GLY A C 1
ATOM 622 O O . GLY A 1 78 ? -5.606 -10.353 -12.762 1.00 61.44 78 GLY A O 1
ATOM 623 N N . LEU A 1 79 ? -5.878 -9.779 -10.610 1.00 67.00 79 LEU A N 1
ATOM 624 C CA . LEU A 1 79 ? -6.305 -8.399 -10.876 1.00 67.00 79 LEU A CA 1
ATOM 625 C C . LEU A 1 79 ? -5.120 -7.476 -11.173 1.00 67.00 79 LEU A C 1
ATOM 627 O O . LEU A 1 79 ? -5.233 -6.606 -12.033 1.00 67.00 79 LEU A O 1
ATOM 631 N N . SER A 1 80 ? -3.978 -7.682 -10.511 1.00 66.00 80 SER A N 1
ATOM 632 C CA . SER A 1 80 ? -2.757 -6.896 -10.750 1.00 66.00 80 SER A CA 1
ATOM 633 C C . SER A 1 80 ? -2.073 -7.251 -12.078 1.00 66.00 80 SER A C 1
ATOM 635 O O . SER A 1 80 ? -1.377 -6.417 -12.656 1.00 66.00 80 SER A O 1
ATOM 637 N N . ARG A 1 81 ? -2.290 -8.476 -12.582 1.00 65.94 81 ARG A N 1
ATOM 638 C CA . ARG A 1 81 ? -1.682 -9.011 -13.815 1.00 65.94 81 ARG A CA 1
ATOM 639 C C . ARG A 1 81 ? -2.585 -8.942 -15.048 1.00 65.94 81 ARG A C 1
ATOM 641 O O . ARG A 1 81 ? -2.177 -9.382 -16.127 1.00 65.94 81 ARG A O 1
ATOM 648 N N . ARG A 1 82 ? -3.808 -8.417 -14.925 1.00 73.12 82 ARG A N 1
ATOM 649 C CA . ARG A 1 82 ? -4.717 -8.276 -16.070 1.00 73.12 82 ARG A CA 1
ATOM 650 C C . ARG A 1 82 ? -4.110 -7.306 -17.091 1.00 73.12 82 ARG A C 1
ATOM 652 O O . ARG A 1 82 ? -3.715 -6.195 -16.752 1.00 73.12 82 ARG A O 1
ATOM 659 N N . ARG A 1 83 ? -4.064 -7.723 -18.362 1.00 68.00 83 ARG A N 1
ATOM 660 C CA . ARG A 1 83 ? -3.693 -6.829 -19.471 1.00 68.00 83 ARG A CA 1
ATOM 661 C C . ARG A 1 83 ? -4.748 -5.728 -19.627 1.00 68.00 83 ARG A C 1
ATOM 663 O O . ARG A 1 83 ? -5.933 -6.078 -19.570 1.00 68.00 83 ARG A O 1
ATOM 670 N N . PRO A 1 84 ? -4.343 -4.472 -19.897 1.00 67.56 84 PRO A N 1
ATOM 671 C CA . PRO A 1 84 ? -5.278 -3.401 -20.231 1.00 67.56 84 PRO A CA 1
ATOM 672 C C . PRO A 1 84 ? -6.235 -3.861 -21.334 1.00 67.56 84 PRO A C 1
ATOM 674 O O . PRO A 1 84 ? -5.793 -4.408 -22.349 1.00 67.56 84 PRO A O 1
ATOM 677 N N . GLN A 1 85 ? -7.538 -3.716 -21.108 1.00 76.19 85 GLN A N 1
ATOM 678 C CA . GLN A 1 85 ? -8.561 -4.006 -22.111 1.00 76.19 85 GLN A CA 1
ATOM 679 C C . GLN A 1 85 ? -8.972 -2.716 -22.831 1.00 76.19 85 GLN A C 1
ATOM 681 O O . GLN A 1 85 ? -8.917 -1.651 -22.227 1.00 76.19 85 GLN A O 1
ATOM 686 N N . PRO A 1 86 ? -9.467 -2.791 -24.080 1.00 71.44 86 PRO A N 1
ATOM 687 C CA . PRO A 1 86 ? -9.827 -1.608 -24.874 1.00 71.44 86 PRO A CA 1
ATOM 688 C C . PRO A 1 86 ? -10.897 -0.693 -24.251 1.00 71.44 86 PRO A C 1
ATOM 690 O O . PRO A 1 86 ? -11.065 0.434 -24.696 1.00 71.44 86 PRO A O 1
ATOM 693 N N . LEU A 1 87 ? -11.651 -1.198 -23.267 1.00 72.81 87 LEU A N 1
ATOM 694 C CA . LEU A 1 87 ? -12.711 -0.475 -22.558 1.00 72.81 87 LEU A CA 1
ATOM 695 C C . LEU A 1 87 ? -12.272 0.029 -21.175 1.00 72.81 87 LEU A C 1
ATOM 697 O O . LEU A 1 87 ? -13.047 0.699 -20.493 1.00 72.81 87 LEU A O 1
ATOM 701 N N . ASP A 1 88 ? -11.060 -0.313 -20.729 1.00 72.31 88 ASP A N 1
ATOM 702 C CA . ASP A 1 88 ? -10.490 0.344 -19.562 1.00 72.31 88 ASP A CA 1
ATOM 703 C C . ASP A 1 88 ? -10.242 1.795 -20.004 1.00 72.31 88 ASP A C 1
ATOM 705 O O . ASP A 1 88 ? -9.354 2.054 -20.811 1.00 72.31 88 ASP A O 1
ATOM 709 N N . ASN A 1 89 ? -11.088 2.732 -19.559 1.00 59.69 89 ASN A N 1
ATOM 710 C CA . ASN A 1 89 ? -10.859 4.155 -19.804 1.00 59.69 89 ASN A CA 1
ATOM 711 C C . ASN A 1 89 ? -9.413 4.466 -19.400 1.00 59.69 89 ASN A C 1
ATOM 713 O O . ASN A 1 89 ? -9.007 4.028 -18.316 1.00 59.69 89 ASN A O 1
ATOM 717 N N . ASP A 1 90 ? -8.685 5.246 -20.210 1.00 58.47 90 ASP A N 1
ATOM 718 C CA . ASP A 1 90 ? -7.427 5.911 -19.838 1.00 58.47 90 ASP A CA 1
ATOM 719 C C . ASP A 1 90 ? -7.716 6.912 -18.711 1.00 58.47 90 ASP A C 1
ATOM 721 O O . ASP A 1 90 ? -7.580 8.124 -18.848 1.00 58.47 90 ASP A O 1
ATOM 725 N N . THR A 1 91 ? -8.218 6.408 -17.587 1.00 55.78 91 THR A N 1
ATOM 726 C CA . THR A 1 91 ? -8.393 7.159 -16.365 1.00 55.78 91 THR A CA 1
ATOM 727 C C . THR A 1 91 ? -6.973 7.540 -16.014 1.00 55.78 91 THR A C 1
ATOM 729 O O . THR A 1 91 ? -6.176 6.627 -15.751 1.00 55.78 91 THR A O 1
ATOM 732 N N . PRO A 1 92 ? -6.617 8.835 -16.085 1.00 53.94 92 PRO A N 1
ATOM 733 C CA . PRO A 1 92 ? -5.262 9.250 -15.807 1.00 53.94 92 PRO A CA 1
ATOM 734 C C . PRO A 1 92 ? -4.899 8.647 -14.464 1.00 53.94 92 PRO A C 1
ATOM 736 O O . PRO A 1 92 ? -5.664 8.762 -13.500 1.00 53.94 92 PRO A O 1
ATOM 739 N N . VAL A 1 93 ? -3.779 7.927 -14.416 1.00 58.84 93 VAL A N 1
ATOM 740 C CA . VAL A 1 93 ? -3.191 7.568 -13.133 1.00 58.84 93 VAL A CA 1
ATOM 741 C C . VAL A 1 93 ? -3.115 8.883 -12.360 1.00 58.84 93 VAL A C 1
ATOM 743 O O . VAL A 1 93 ? -2.484 9.798 -12.891 1.00 58.84 93 VAL A O 1
ATOM 746 N N . PRO A 1 94 ? -3.793 9.016 -11.198 1.00 55.66 94 PRO A N 1
ATOM 747 C CA . PRO A 1 94 ? -3.761 10.256 -10.435 1.00 55.66 94 PRO A CA 1
ATOM 748 C C . PRO A 1 94 ? -2.301 10.648 -10.297 1.00 55.66 94 PRO A C 1
ATOM 750 O O . PRO A 1 94 ? -1.498 9.800 -9.877 1.00 55.66 94 PRO A O 1
ATOM 753 N N . SER A 1 95 ? -1.946 11.838 -10.783 1.00 54.91 95 SER A N 1
ATOM 754 C CA . SER A 1 95 ? -0.546 12.218 -10.840 1.00 54.91 95 SER A CA 1
ATOM 755 C C . SER A 1 95 ? -0.013 12.225 -9.412 1.00 54.91 95 SER A C 1
ATOM 757 O O . SER A 1 95 ? -0.740 12.413 -8.430 1.00 54.91 95 SER A O 1
ATOM 759 N N . ASP A 1 96 ? 1.285 11.999 -9.283 1.00 57.16 96 ASP A N 1
ATOM 760 C CA . ASP A 1 96 ? 1.955 12.148 -7.997 1.00 57.16 96 ASP A CA 1
ATOM 761 C C . ASP A 1 96 ? 1.834 13.588 -7.445 1.00 57.16 96 ASP A C 1
ATOM 763 O O . ASP A 1 96 ? 2.165 13.819 -6.291 1.00 57.16 96 ASP A O 1
ATOM 767 N N . GLU A 1 97 ? 1.337 14.552 -8.231 1.00 53.88 97 GLU A N 1
ATOM 768 C CA . GLU A 1 97 ? 1.047 15.924 -7.791 1.00 53.88 97 GLU A CA 1
ATOM 769 C C . GLU A 1 97 ? -0.128 15.982 -6.797 1.00 53.88 97 GLU A C 1
ATOM 771 O O . GLU A 1 97 ? -0.159 16.858 -5.935 1.00 53.88 97 GLU A O 1
ATOM 776 N N . ASP A 1 98 ? -1.042 15.002 -6.817 1.00 56.78 98 ASP A N 1
ATOM 777 C CA . ASP A 1 98 ? -2.106 14.865 -5.809 1.00 56.78 98 ASP A CA 1
ATOM 778 C C . ASP A 1 98 ? -1.570 14.447 -4.419 1.00 56.78 98 ASP A C 1
ATOM 780 O O . ASP A 1 98 ? -2.345 14.313 -3.466 1.00 56.78 98 ASP A O 1
ATOM 784 N N . ASP A 1 99 ? -0.260 14.205 -4.285 1.00 66.50 99 ASP A N 1
ATOM 785 C CA . ASP A 1 99 ? 0.408 13.836 -3.031 1.00 66.50 99 ASP A CA 1
ATOM 786 C C . ASP A 1 99 ? 0.915 15.042 -2.220 1.00 66.50 99 ASP A C 1
ATOM 788 O O . ASP A 1 99 ? 1.503 14.838 -1.163 1.00 66.50 99 ASP A O 1
ATOM 792 N N . ASP A 1 100 ? 0.630 16.287 -2.620 1.00 70.19 100 ASP A N 1
ATOM 793 C CA . ASP A 1 100 ? 1.047 17.510 -1.897 1.00 70.19 100 ASP A CA 1
ATOM 794 C C . ASP A 1 100 ? 0.625 17.508 -0.406 1.00 70.19 100 ASP A C 1
ATOM 796 O O . ASP A 1 100 ? 1.249 18.113 0.466 1.00 70.19 100 ASP A O 1
ATOM 800 N N . TRP A 1 101 ? -0.430 16.760 -0.061 1.00 74.50 101 TRP A N 1
ATOM 801 C CA . TRP A 1 101 ? -0.857 16.567 1.327 1.00 74.50 101 TRP A CA 1
ATOM 802 C C . TRP A 1 101 ? 0.117 15.724 2.172 1.00 74.50 101 TRP A C 1
ATOM 804 O O . TRP A 1 101 ? 0.141 15.902 3.389 1.00 74.50 101 TRP A O 1
ATOM 814 N N . ILE A 1 102 ? 0.894 14.817 1.566 1.00 71.50 102 ILE A N 1
ATOM 815 C CA . ILE A 1 102 ? 1.928 14.018 2.245 1.00 71.50 102 ILE A CA 1
ATOM 816 C C . ILE A 1 102 ? 3.096 14.916 2.633 1.00 71.50 102 ILE A C 1
ATOM 818 O O . ILE A 1 102 ? 3.555 14.849 3.770 1.00 71.50 102 ILE A O 1
ATOM 822 N N . ASP A 1 103 ? 3.515 15.815 1.746 1.00 71.62 103 ASP A N 1
ATOM 823 C CA . ASP A 1 103 ? 4.583 16.772 2.044 1.00 71.62 103 ASP A CA 1
ATOM 824 C C . ASP A 1 103 ? 4.155 17.756 3.140 1.00 71.62 103 ASP A C 1
ATOM 826 O O . ASP A 1 103 ? 4.921 18.034 4.063 1.00 71.62 103 ASP A O 1
ATOM 830 N N . ARG A 1 104 ? 2.888 18.193 3.135 1.00 74.31 104 ARG A N 1
ATOM 831 C CA . ARG A 1 104 ? 2.311 18.985 4.238 1.00 74.31 104 ARG A CA 1
ATOM 832 C C . ARG A 1 104 ? 2.267 18.213 5.561 1.00 74.31 104 ARG A C 1
ATOM 834 O O . ARG A 1 104 ? 2.543 18.791 6.611 1.00 74.31 104 ARG A O 1
ATOM 841 N N . LEU A 1 105 ? 1.921 16.924 5.529 1.00 69.81 105 LEU A N 1
ATOM 842 C CA . LEU A 1 105 ? 1.904 16.064 6.716 1.00 69.81 105 LEU A CA 1
ATOM 843 C C . LEU A 1 105 ? 3.320 15.864 7.279 1.00 69.81 105 LEU A C 1
ATOM 845 O O . LEU A 1 105 ? 3.523 16.000 8.484 1.00 69.81 105 LEU A O 1
ATOM 849 N N . ASN A 1 106 ? 4.298 15.594 6.413 1.00 66.12 106 ASN A N 1
ATOM 850 C CA . ASN A 1 106 ? 5.701 15.442 6.797 1.00 66.12 106 ASN A CA 1
ATOM 851 C C . ASN A 1 106 ? 6.277 16.751 7.341 1.00 66.12 106 ASN A C 1
ATOM 853 O O . ASN A 1 106 ? 6.939 16.745 8.375 1.00 66.12 106 ASN A O 1
ATOM 857 N N . GLY A 1 107 ? 5.962 17.886 6.711 1.00 67.19 107 GLY A N 1
ATOM 858 C CA . GLY A 1 107 ? 6.331 19.208 7.215 1.00 67.19 107 GLY A CA 1
ATOM 859 C C . GLY A 1 107 ? 5.794 19.474 8.625 1.00 67.19 107 GLY A C 1
ATOM 860 O O . GLY A 1 107 ? 6.521 19.994 9.468 1.00 67.19 107 GLY A O 1
ATOM 861 N N . LEU A 1 108 ? 4.556 19.059 8.924 1.00 62.34 108 LEU A N 1
ATOM 862 C CA . LEU A 1 108 ? 3.996 19.134 10.280 1.00 62.34 108 LEU A CA 1
ATOM 863 C C . LEU A 1 108 ? 4.717 18.213 11.272 1.00 62.34 108 LEU A C 1
ATOM 865 O O . LEU A 1 108 ? 4.995 18.629 12.393 1.00 62.34 108 LEU A O 1
ATOM 869 N N . LEU A 1 109 ? 5.035 16.981 10.876 1.00 61.91 109 LEU A N 1
ATOM 870 C CA . LEU A 1 109 ? 5.782 16.038 11.714 1.00 61.91 109 LEU A CA 1
ATOM 871 C C . LEU A 1 109 ? 7.171 16.574 12.082 1.00 61.91 109 LEU A C 1
ATOM 873 O O . LEU A 1 109 ? 7.546 16.494 13.248 1.00 61.91 109 LEU A O 1
ATOM 877 N N . HIS A 1 110 ? 7.883 17.185 11.133 1.00 60.50 110 HIS A N 1
ATOM 878 C CA . HIS A 1 110 ? 9.187 17.818 11.372 1.00 60.50 110 HIS A CA 1
ATOM 879 C C . HIS A 1 110 ? 9.107 19.125 12.173 1.00 60.50 110 HIS A C 1
ATOM 881 O O . HIS A 1 110 ? 10.082 19.517 12.810 1.00 60.50 110 HIS A O 1
ATOM 887 N N . LEU A 1 111 ? 7.957 19.802 12.165 1.00 60.62 111 LEU A N 1
ATOM 888 C CA . LEU A 1 111 ? 7.715 20.961 13.024 1.00 60.62 111 LEU A CA 1
ATOM 889 C C . LEU A 1 111 ? 7.485 20.548 14.487 1.00 60.62 111 LEU A C 1
ATOM 891 O O . LEU A 1 111 ? 7.860 21.279 15.400 1.00 60.62 111 LEU A O 1
ATOM 895 N N . ILE A 1 112 ? 6.848 19.394 14.705 1.00 65.38 112 ILE A N 1
ATOM 896 C CA . ILE A 1 112 ? 6.481 18.889 16.037 1.00 65.38 112 ILE A CA 1
ATOM 897 C C . ILE A 1 112 ? 7.635 18.103 16.670 1.00 65.38 112 ILE A C 1
ATOM 899 O O . ILE A 1 112 ? 7.884 18.244 17.866 1.00 65.38 112 ILE A O 1
ATOM 903 N N . ASN A 1 113 ? 8.352 17.309 15.874 1.00 55.91 113 ASN A N 1
ATOM 904 C CA . ASN A 1 113 ? 9.534 16.571 16.297 1.00 55.91 113 ASN A CA 1
ATOM 905 C C . ASN A 1 113 ? 10.746 17.078 15.504 1.00 55.91 113 ASN A C 1
ATOM 907 O O . ASN A 1 113 ? 10.822 16.807 14.301 1.00 55.91 113 ASN A O 1
ATOM 911 N N . PRO A 1 114 ? 11.703 17.784 16.139 1.00 52.47 114 PRO A N 1
ATOM 912 C CA . PRO A 1 114 ? 12.952 18.107 15.468 1.00 52.47 114 PRO A CA 1
ATOM 913 C C . PRO A 1 114 ? 13.645 16.806 15.049 1.00 52.47 114 PRO A C 1
ATOM 915 O O . PRO A 1 114 ? 13.590 15.801 15.763 1.00 52.47 114 PRO A O 1
ATOM 918 N N . SER A 1 115 ? 14.261 16.820 13.869 1.00 50.59 115 SER A N 1
ATOM 919 C CA . SER A 1 115 ? 15.080 15.704 13.394 1.00 50.59 115 SER A CA 1
ATOM 920 C C . SER A 1 115 ? 16.187 15.386 14.413 1.00 50.59 115 SER A C 1
ATOM 922 O O . SER A 1 115 ? 16.735 16.337 14.981 1.00 50.59 115 SER A O 1
ATOM 924 N N . PRO A 1 116 ? 16.502 14.099 14.652 1.00 54.62 116 PRO A N 1
ATOM 925 C CA . PRO A 1 116 ? 17.595 13.705 15.540 1.00 54.62 116 PRO A CA 1
ATOM 926 C C . PRO A 1 116 ? 18.958 14.230 15.071 1.00 54.62 116 PRO A C 1
ATOM 928 O O . PRO A 1 116 ? 19.133 14.438 13.846 1.00 54.62 116 PRO A O 1
#